Protein AF-A0A7K9XIJ8-F1 (afdb_monomer)

Sequence (97 aa):
LLFQHPGGEEVLLEQAGRDATESFEDVGHSTDAREMLKQYYIGEIHPVRTSWLARLRTGWEELERMRSFWSTWLIPIFGALVIGLMYRYYMLDGRAS

Structure (mmCIF, N/CA/C/O backbone):
data_AF-A0A7K9XIJ8-F1
#
_entry.id   AF-A0A7K9XIJ8-F1
#
loop_
_atom_site.group_PDB
_atom_site.id
_atom_site.type_symbol
_atom_site.label_atom_id
_atom_site.label_alt_id
_atom_site.label_comp_id
_atom_site.label_asym_id
_atom_site.label_entity_id
_atom_site.label_seq_id
_atom_site.pdbx_PDB_ins_code
_atom_site.Cartn_x
_atom_site.Cartn_y
_atom_site.Cartn_z
_atom_site.occupancy
_atom_site.B_iso_or_equiv
_atom_site.auth_seq_id
_atom_site.auth_comp_id
_atom_site.auth_asym_id
_atom_site.auth_atom_id
_atom_site.pdbx_PDB_model_num
ATOM 1 N N . LEU A 1 1 ? -20.538 7.229 13.916 1.00 64.81 1 LEU A N 1
ATOM 2 C CA . LEU A 1 1 ? -19.686 6.290 13.156 1.00 64.81 1 LEU A CA 1
ATOM 3 C C . LEU A 1 1 ? -18.433 6.992 12.672 1.00 64.81 1 LEU A C 1
ATOM 5 O O . LEU A 1 1 ? -17.387 6.695 13.214 1.00 64.81 1 LEU A O 1
ATOM 9 N N . LEU A 1 2 ? -18.540 7.996 11.800 1.00 70.56 2 LEU A N 1
ATOM 10 C CA . LEU A 1 2 ? -17.418 8.892 11.485 1.00 70.56 2 LEU A CA 1
ATOM 11 C C . LEU A 1 2 ? -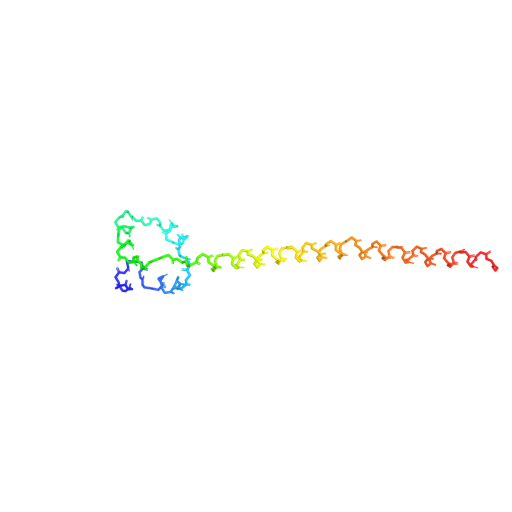17.128 9.872 12.640 1.00 70.56 2 LEU A C 1
ATOM 13 O O . LEU A 1 2 ? -16.059 9.836 13.233 1.00 70.56 2 LEU A O 1
ATOM 17 N N . PHE A 1 3 ? -18.149 10.604 13.094 1.00 80.00 3 PHE A N 1
ATOM 18 C CA . PHE A 1 3 ? -18.047 11.588 14.189 1.00 80.00 3 PHE A CA 1
ATOM 19 C C . PHE A 1 3 ? -17.719 11.031 15.588 1.00 80.00 3 PHE A C 1
ATOM 21 O O . PHE A 1 3 ? -17.596 11.797 16.536 1.00 80.00 3 PHE A O 1
ATOM 28 N N . GLN A 1 4 ? -17.669 9.704 15.755 1.00 84.50 4 GLN A N 1
ATOM 29 C CA . GLN A 1 4 ? -17.354 9.069 17.046 1.00 84.50 4 GLN A CA 1
ATOM 30 C C . GLN A 1 4 ? -15.914 8.553 17.104 1.00 84.50 4 GLN A C 1
ATOM 32 O O . GLN A 1 4 ? -15.484 8.074 18.151 1.00 84.50 4 GLN A O 1
ATOM 37 N N . HIS A 1 5 ? -15.175 8.630 15.995 1.00 91.25 5 HIS A N 1
ATOM 38 C CA . HIS A 1 5 ? -13.775 8.254 15.977 1.00 91.25 5 HIS A CA 1
ATOM 39 C C . HIS A 1 5 ? -12.950 9.302 16.747 1.00 91.25 5 HIS A C 1
ATOM 41 O O . HIS A 1 5 ? -12.993 10.479 16.383 1.00 91.25 5 HIS A O 1
ATOM 47 N N . PRO A 1 6 ? -12.188 8.918 17.792 1.00 91.56 6 PRO A N 1
ATOM 48 C CA . PRO A 1 6 ? -11.425 9.877 18.596 1.00 91.56 6 PRO A CA 1
ATOM 49 C C . PRO A 1 6 ? -10.387 10.678 17.798 1.00 91.56 6 PRO A C 1
ATOM 51 O O . PRO A 1 6 ? -10.045 11.788 18.193 1.00 91.56 6 PRO A O 1
ATOM 54 N N . GLY A 1 7 ? -9.899 10.130 16.679 1.00 90.25 7 GLY A N 1
ATOM 55 C CA . GLY A 1 7 ? -8.957 10.795 15.774 1.00 90.25 7 GLY A CA 1
ATOM 56 C C . GLY A 1 7 ? -9.598 11.724 14.736 1.00 90.25 7 GLY A C 1
ATOM 57 O O . GLY A 1 7 ? -8.895 12.168 13.835 1.00 90.25 7 GLY A O 1
ATOM 58 N N . GLY A 1 8 ? -10.906 11.988 14.826 1.00 92.88 8 GLY A N 1
ATOM 59 C CA . GLY A 1 8 ? -11.653 12.756 13.826 1.00 92.88 8 GLY A CA 1
ATOM 60 C C . GLY A 1 8 ? -12.179 11.893 12.678 1.00 92.88 8 GLY A C 1
ATOM 61 O O . GLY A 1 8 ? -11.803 10.726 12.530 1.00 92.88 8 GLY A O 1
ATOM 62 N N . GLU A 1 9 ? -13.087 12.450 11.878 1.00 91.88 9 GLU A N 1
ATOM 63 C CA . GLU A 1 9 ? -13.665 11.743 10.728 1.00 91.88 9 GLU A CA 1
ATOM 64 C C . GLU A 1 9 ? -12.815 11.859 9.465 1.00 91.88 9 GLU A C 1
ATOM 66 O O . GLU A 1 9 ? -12.848 10.979 8.606 1.00 91.88 9 GLU A O 1
ATOM 71 N N . GLU A 1 10 ? -12.028 12.924 9.374 1.00 91.81 10 GLU A N 1
ATOM 72 C CA . GLU A 1 10 ? -11.209 13.281 8.227 1.00 91.81 10 GLU A CA 1
ATOM 73 C C . GLU A 1 10 ? -10.224 12.157 7.904 1.00 91.81 10 GLU A C 1
ATOM 75 O O . GLU A 1 10 ? -10.130 11.722 6.759 1.00 91.81 10 GLU A O 1
ATOM 80 N N . VAL A 1 11 ? -9.591 11.585 8.932 1.00 92.50 11 VAL A N 1
ATOM 81 C CA . VAL A 1 11 ? -8.645 10.471 8.781 1.00 92.50 11 VAL A CA 1
ATOM 82 C C . VAL A 1 11 ? -9.306 9.194 8.254 1.00 92.50 11 VAL A C 1
ATOM 84 O O . VAL A 1 11 ? -8.672 8.419 7.544 1.00 92.50 11 VAL A O 1
ATOM 87 N N . LEU A 1 12 ? -10.589 8.968 8.552 1.00 92.75 12 LEU A N 1
ATOM 88 C CA . LEU A 1 12 ? -11.338 7.830 8.012 1.00 92.75 12 LEU A CA 1
ATOM 89 C C . LEU A 1 12 ? -11.772 8.092 6.566 1.00 92.75 12 LEU A C 1
ATOM 91 O O . LEU A 1 12 ? -11.737 7.180 5.739 1.00 92.75 12 LEU A O 1
ATOM 95 N N . LEU A 1 13 ? -12.156 9.332 6.250 1.00 93.75 13 LEU A N 1
ATOM 96 C CA . LEU A 1 13 ? -12.530 9.748 4.897 1.00 93.75 13 LEU A CA 1
ATOM 97 C C . LEU A 1 13 ? -11.338 9.707 3.938 1.00 93.75 13 LEU A C 1
ATOM 99 O O . LEU A 1 13 ? -11.483 9.235 2.812 1.00 93.75 13 LEU A O 1
ATOM 103 N N . GLU A 1 14 ? -10.155 10.126 4.385 1.00 93.12 14 GLU A N 1
ATOM 104 C CA . GLU A 1 14 ? -8.921 10.039 3.600 1.00 93.12 14 GLU A CA 1
ATOM 105 C C . GLU A 1 14 ? -8.578 8.595 3.219 1.00 93.12 14 GLU A C 1
ATOM 107 O O . GLU A 1 14 ? -8.059 8.352 2.129 1.00 93.12 14 GLU A O 1
ATOM 112 N N . GLN A 1 15 ? -8.887 7.636 4.095 1.00 93.94 15 GLN A N 1
ATOM 113 C CA . GLN A 1 15 ? -8.620 6.210 3.897 1.00 93.94 15 GLN A CA 1
ATOM 114 C C . GLN A 1 15 ? -9.795 5.440 3.268 1.00 93.94 15 GLN A C 1
ATOM 116 O O . GLN A 1 15 ? -9.696 4.233 3.033 1.00 93.94 15 GLN A O 1
ATOM 121 N N . ALA A 1 16 ? -10.910 6.106 2.962 1.00 93.19 16 ALA A N 1
ATOM 122 C CA . ALA A 1 16 ? -12.105 5.447 2.454 1.00 93.19 16 ALA A CA 1
ATOM 123 C C . ALA A 1 16 ? -11.860 4.768 1.091 1.00 93.19 16 ALA A C 1
ATOM 125 O O . ALA A 1 16 ? -11.299 5.347 0.160 1.00 93.19 16 ALA A O 1
ATOM 126 N N . GLY A 1 17 ? -12.327 3.523 0.952 1.00 91.00 17 GLY A N 1
ATOM 127 C CA . GLY A 1 17 ? -12.264 2.767 -0.307 1.00 91.00 17 GLY A CA 1
ATOM 128 C C . GLY A 1 17 ? -10.899 2.154 -0.643 1.00 91.00 17 GLY A C 1
ATOM 129 O O . GLY A 1 17 ? -10.752 1.566 -1.719 1.00 91.00 17 GLY A O 1
ATOM 130 N N . ARG A 1 18 ? -9.918 2.250 0.259 1.00 91.62 18 ARG A N 1
ATOM 131 C CA . ARG A 1 18 ? -8.608 1.597 0.144 1.00 91.62 18 ARG A CA 1
ATOM 132 C C . ARG A 1 18 ? -8.270 0.798 1.401 1.00 91.62 18 ARG A C 1
ATOM 134 O O . ARG A 1 18 ? -9.008 0.823 2.380 1.00 91.62 18 ARG A O 1
ATOM 141 N N . ASP A 1 19 ? -7.177 0.047 1.330 1.00 93.00 19 ASP A N 1
ATOM 142 C CA . ASP A 1 19 ? -6.621 -0.631 2.496 1.00 93.00 19 ASP A CA 1
ATOM 143 C C . ASP A 1 19 ? -5.965 0.400 3.426 1.00 93.00 19 ASP A C 1
ATOM 145 O O . ASP A 1 19 ? -5.131 1.189 2.983 1.00 93.00 19 ASP A O 1
ATOM 149 N N . ALA A 1 20 ? -6.378 0.400 4.692 1.00 95.12 20 ALA A N 1
ATOM 150 C CA .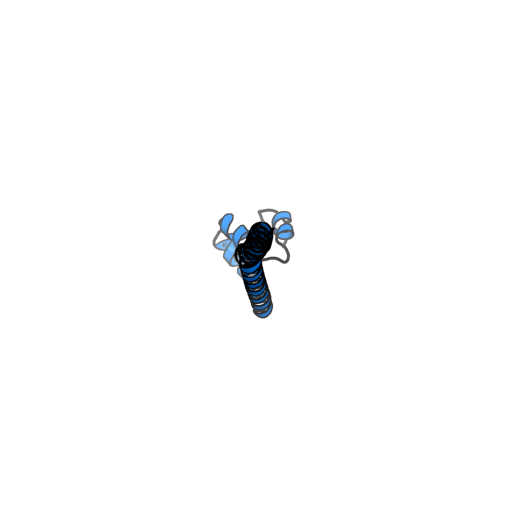 ALA A 1 20 ? -5.927 1.328 5.728 1.00 95.12 20 ALA A CA 1
ATOM 151 C C . ALA A 1 20 ? -5.108 0.626 6.827 1.00 95.12 20 ALA A C 1
ATOM 153 O O . ALA A 1 20 ? -4.884 1.209 7.887 1.00 95.12 20 ALA A O 1
ATOM 154 N N . THR A 1 21 ? -4.691 -0.628 6.598 1.00 95.00 21 THR A N 1
ATOM 155 C CA . THR A 1 21 ? -4.000 -1.459 7.598 1.00 95.00 21 THR A CA 1
ATOM 156 C C . THR A 1 21 ? -2.736 -0.785 8.132 1.00 95.00 21 THR A C 1
ATOM 158 O O . THR A 1 21 ? -2.566 -0.696 9.342 1.00 95.00 21 THR A O 1
ATOM 161 N N . GLU A 1 22 ? -1.884 -0.244 7.258 1.00 95.38 22 GLU A N 1
ATOM 162 C CA . GLU A 1 22 ? -0.651 0.453 7.658 1.00 95.38 22 GLU A CA 1
ATOM 163 C C . GLU A 1 22 ? -0.949 1.662 8.556 1.00 95.38 22 GLU A C 1
ATOM 165 O O . GLU A 1 22 ? -0.481 1.720 9.688 1.00 95.38 22 GLU A O 1
ATOM 170 N N . SER A 1 23 ? -1.829 2.569 8.115 1.00 94.50 23 SER A N 1
ATOM 171 C CA . SER A 1 23 ? -2.209 3.747 8.906 1.00 94.50 23 SER A CA 1
ATOM 172 C C . SER A 1 23 ? -2.848 3.385 10.252 1.00 94.50 23 SER A C 1
ATOM 174 O O . SER A 1 23 ? -2.693 4.121 11.224 1.00 94.50 23 SER A O 1
ATOM 176 N N . PHE A 1 24 ? -3.573 2.265 10.333 1.00 95.12 24 PHE A N 1
ATOM 177 C CA . PHE A 1 24 ? -4.151 1.783 11.587 1.00 95.12 24 PHE A CA 1
ATOM 178 C C . PHE A 1 24 ? -3.085 1.239 12.552 1.00 95.12 24 PHE A C 1
ATOM 180 O O . PHE A 1 24 ? -3.155 1.510 13.756 1.00 95.12 24 PHE A O 1
ATOM 187 N N . GLU A 1 25 ? -2.114 0.480 12.040 1.00 95.81 25 GLU A N 1
ATOM 188 C CA . GLU A 1 25 ? -1.032 -0.123 12.825 1.00 95.81 25 GLU A CA 1
ATOM 189 C C . GLU A 1 25 ? 0.003 0.915 13.283 1.00 95.81 25 GLU A C 1
ATOM 191 O O . GLU A 1 25 ? 0.405 0.887 14.446 1.00 95.81 25 GLU A O 1
ATOM 196 N N . ASP A 1 26 ? 0.353 1.883 12.431 1.00 95.94 26 ASP A N 1
ATOM 197 C CA . ASP A 1 26 ? 1.327 2.945 12.731 1.00 95.94 26 ASP A CA 1
ATOM 198 C C . ASP A 1 26 ? 0.908 3.830 13.911 1.00 95.94 26 ASP A C 1
ATOM 200 O O . ASP A 1 26 ? 1.744 4.304 14.682 1.00 95.94 26 ASP A O 1
ATOM 204 N N . VAL A 1 27 ? -0.399 4.037 14.085 1.00 94.19 27 VAL A N 1
ATOM 205 C CA . VAL A 1 27 ? -0.954 4.783 15.226 1.00 94.19 27 VAL A CA 1
ATOM 206 C C . VAL A 1 27 ? -0.868 3.971 16.524 1.00 94.19 27 VAL A C 1
ATOM 208 O O . VAL A 1 27 ? -0.830 4.548 17.610 1.00 94.19 27 VAL A O 1
ATOM 211 N N . GLY A 1 28 ? -0.835 2.637 16.441 1.00 94.50 28 GLY A N 1
ATOM 212 C CA . GLY A 1 28 ? -0.783 1.767 17.614 1.00 94.50 28 GLY A CA 1
ATOM 213 C C . GLY A 1 28 ? -2.095 1.736 18.403 1.00 94.50 28 GLY A C 1
ATOM 214 O O . GLY A 1 28 ? -2.098 1.908 19.622 1.00 94.50 28 GLY A O 1
ATOM 215 N N . HIS A 1 29 ? -3.225 1.519 17.722 1.00 95.12 29 HIS A N 1
ATOM 216 C CA . HIS A 1 29 ? -4.544 1.444 18.358 1.00 95.12 29 HIS A CA 1
ATOM 217 C C . HIS A 1 29 ? -4.618 0.378 19.469 1.00 95.12 29 HIS A C 1
ATOM 219 O O . HIS A 1 29 ? -4.088 -0.732 19.340 1.00 95.12 29 HIS A O 1
ATOM 225 N N . SER A 1 30 ? -5.335 0.709 20.550 1.00 96.00 30 SER A N 1
ATOM 226 C CA . SER A 1 30 ? -5.515 -0.156 21.721 1.00 96.00 30 SER A CA 1
ATOM 227 C C . SER A 1 30 ? -6.276 -1.451 21.407 1.00 96.00 30 SER A C 1
ATOM 229 O O . SER A 1 30 ? -6.935 -1.592 20.373 1.00 96.00 30 SER A O 1
ATOM 231 N N . THR A 1 31 ? -6.228 -2.407 22.336 1.00 95.69 31 THR A N 1
ATOM 232 C CA . THR A 1 31 ? -7.003 -3.656 22.253 1.00 95.69 31 THR A CA 1
ATOM 233 C C . THR A 1 31 ? -8.499 -3.397 22.115 1.00 95.69 31 THR A C 1
ATOM 235 O O . THR A 1 31 ? -9.149 -4.033 21.290 1.00 95.69 31 THR A O 1
ATOM 238 N N . ASP A 1 32 ? -9.019 -2.411 22.843 1.00 94.81 32 ASP A N 1
ATOM 239 C CA . ASP A 1 32 ? -10.437 -2.051 22.821 1.00 94.81 32 ASP A CA 1
ATOM 240 C C . ASP A 1 32 ? -10.835 -1.482 21.454 1.00 94.81 32 ASP A C 1
ATOM 242 O O . ASP A 1 32 ? -11.878 -1.833 20.903 1.00 94.81 32 ASP A O 1
ATOM 246 N N . ALA A 1 33 ? -9.973 -0.661 20.844 1.00 94.31 33 ALA A N 1
ATOM 247 C CA . ALA A 1 33 ? -10.191 -0.152 19.491 1.00 94.31 33 ALA A CA 1
ATOM 248 C C . ALA A 1 33 ? -10.209 -1.285 18.451 1.00 94.31 33 ALA A C 1
ATOM 250 O O . ALA A 1 33 ? -11.056 -1.295 17.556 1.00 94.31 33 ALA A O 1
ATOM 251 N N . ARG A 1 34 ? -9.333 -2.286 18.600 1.00 94.50 34 ARG A N 1
ATOM 252 C CA . ARG A 1 34 ? -9.342 -3.494 17.758 1.00 94.50 34 ARG A CA 1
ATOM 253 C C . ARG A 1 34 ? -10.579 -4.358 17.986 1.00 94.50 34 ARG A C 1
ATOM 255 O O . ARG A 1 34 ? -11.037 -5.019 17.057 1.00 94.50 34 ARG A O 1
ATOM 262 N N . GLU A 1 35 ? -11.124 -4.380 19.196 1.00 95.19 35 GLU A N 1
ATOM 263 C CA . GLU A 1 35 ? -12.368 -5.091 19.486 1.00 95.19 35 GLU A CA 1
ATOM 264 C C . GLU A 1 35 ? -13.581 -4.380 18.877 1.00 95.19 35 GLU A C 1
ATOM 266 O O . GLU A 1 35 ? -14.409 -5.033 18.240 1.00 95.19 35 GLU A O 1
ATOM 271 N N . MET A 1 36 ? -13.633 -3.046 18.948 1.00 93.25 36 MET A N 1
ATOM 272 C CA . MET A 1 36 ? -14.640 -2.253 18.237 1.00 93.25 36 MET A CA 1
ATOM 273 C C . MET A 1 36 ? -14.562 -2.446 16.718 1.00 93.25 36 MET A C 1
ATOM 275 O O . MET A 1 36 ? -15.601 -2.570 16.075 1.00 93.25 36 MET A O 1
ATOM 279 N N . LEU A 1 37 ? -13.360 -2.534 16.133 1.00 93.25 37 LEU A N 1
ATOM 280 C CA . LEU A 1 37 ? -13.180 -2.763 14.692 1.00 93.25 37 LEU A CA 1
ATOM 281 C C . LEU A 1 37 ? -13.926 -4.019 14.206 1.00 93.25 37 LEU A C 1
ATOM 283 O O . LEU A 1 37 ? -14.554 -3.993 13.149 1.00 93.25 37 LEU A O 1
ATOM 287 N N . LYS A 1 38 ? -13.926 -5.097 15.003 1.00 94.19 38 LYS A N 1
ATOM 288 C CA . LYS A 1 38 ? -14.618 -6.356 14.670 1.00 94.19 38 LYS A CA 1
ATOM 289 C C . LYS A 1 38 ? -16.131 -6.183 14.535 1.00 94.19 38 LYS A C 1
ATOM 291 O O . LYS A 1 38 ? -16.752 -6.913 13.771 1.00 94.19 38 LYS A O 1
ATOM 296 N N . GLN A 1 39 ? -16.726 -5.223 15.244 1.00 93.44 39 GLN A N 1
ATOM 297 C CA . GLN A 1 39 ? -18.166 -4.947 15.174 1.00 93.44 39 GLN A CA 1
ATOM 298 C C . GLN A 1 39 ? -18.577 -4.342 13.823 1.00 93.44 39 GLN A C 1
ATOM 300 O O . GLN A 1 39 ? -19.733 -4.459 13.425 1.00 93.44 39 GLN A O 1
ATOM 305 N N . TYR A 1 40 ? -17.632 -3.722 13.111 1.00 91.69 40 TYR A N 1
ATOM 306 C CA . TYR A 1 40 ? -17.838 -3.103 11.799 1.00 91.69 40 TYR A CA 1
ATOM 307 C C . TYR A 1 40 ? -17.392 -3.986 10.632 1.00 91.69 40 TYR A C 1
ATOM 309 O O . TYR A 1 40 ? -17.402 -3.550 9.481 1.00 91.69 40 TYR A O 1
ATOM 317 N N . TYR A 1 41 ? -16.998 -5.226 10.912 1.00 93.31 41 TYR A N 1
ATOM 318 C CA . TYR A 1 41 ? -16.589 -6.170 9.888 1.00 93.31 41 TYR A CA 1
ATOM 319 C C . TYR A 1 41 ? -17.790 -6.609 9.038 1.00 93.31 41 TYR A C 1
ATOM 321 O O . TYR A 1 41 ? -18.739 -7.206 9.544 1.00 93.31 41 TYR A O 1
ATOM 329 N N . ILE A 1 42 ? -17.732 -6.331 7.733 1.00 95.12 42 ILE A N 1
ATOM 330 C CA . ILE A 1 42 ? -18.798 -6.671 6.773 1.00 95.12 42 ILE A CA 1
ATOM 331 C C . ILE A 1 42 ? -18.410 -7.783 5.783 1.00 95.12 42 ILE A C 1
ATOM 333 O O . ILE A 1 42 ? -19.272 -8.262 5.048 1.00 95.12 42 ILE A O 1
ATOM 337 N N . GLY A 1 43 ? -17.141 -8.203 5.752 1.00 94.00 43 GLY A N 1
ATOM 338 C CA . GLY A 1 43 ? -16.636 -9.261 4.871 1.00 94.00 43 GLY A CA 1
ATOM 339 C C . GLY A 1 43 ? -15.205 -9.025 4.377 1.00 94.00 43 GLY A C 1
ATOM 340 O O . GLY A 1 43 ? -14.578 -8.024 4.715 1.00 94.00 43 GLY A O 1
ATOM 341 N N . GLU A 1 44 ? -14.712 -9.948 3.546 1.00 91.38 44 GLU A N 1
ATOM 342 C CA . GLU A 1 44 ? -13.377 -9.900 2.928 1.00 91.38 44 GLU A CA 1
ATOM 343 C C . GLU A 1 44 ? -13.397 -9.354 1.495 1.00 91.38 44 GLU A C 1
ATOM 345 O O . GLU A 1 44 ? -14.357 -9.535 0.738 1.00 91.38 44 GLU A O 1
ATOM 350 N N . ILE A 1 45 ? -12.281 -8.752 1.077 1.00 88.25 45 ILE A N 1
ATOM 351 C CA . ILE A 1 45 ? -12.078 -8.337 -0.315 1.00 88.25 45 ILE A CA 1
ATOM 352 C C . ILE A 1 45 ? -11.927 -9.576 -1.207 1.00 88.25 45 ILE A C 1
ATOM 354 O O . ILE A 1 45 ? -11.169 -10.500 -0.919 1.00 88.25 45 ILE A O 1
ATOM 358 N N . HIS A 1 46 ? -12.614 -9.571 -2.352 1.00 85.44 46 HIS A N 1
ATOM 359 C CA . HIS A 1 46 ? -12.583 -10.689 -3.288 1.00 85.44 46 HIS A CA 1
ATOM 360 C C . HIS A 1 46 ? -11.163 -10.936 -3.858 1.00 85.44 46 HIS A C 1
ATOM 362 O O . HIS A 1 46 ? -10.569 -10.018 -4.439 1.00 85.44 46 HIS A O 1
ATOM 368 N N . PRO A 1 47 ? -10.644 -12.182 -3.823 1.00 77.19 47 PRO A N 1
ATOM 369 C CA . PRO A 1 47 ? -9.254 -12.507 -4.183 1.00 77.19 47 PRO A CA 1
ATOM 370 C C . PRO A 1 47 ? -8.911 -12.226 -5.653 1.00 77.19 47 PRO A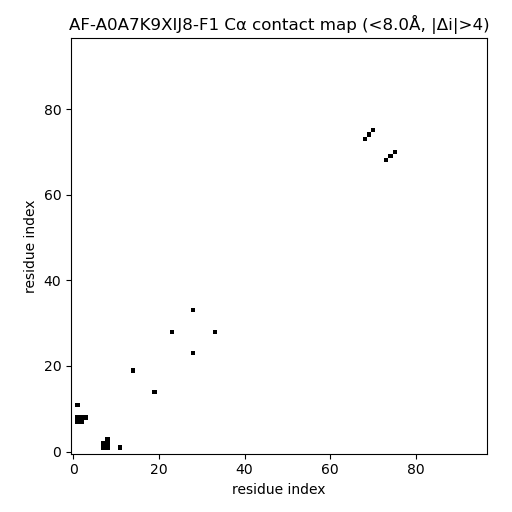 C 1
ATOM 372 O O . PRO A 1 47 ? -7.756 -12.005 -6.017 1.00 77.19 47 PRO A O 1
ATOM 375 N N . VAL A 1 48 ? -9.920 -12.197 -6.529 1.00 69.75 48 VAL A N 1
ATOM 376 C CA . VAL A 1 48 ? -9.721 -11.881 -7.952 1.00 69.75 48 VAL A CA 1
ATOM 377 C C . VAL A 1 48 ? -9.139 -10.477 -8.142 1.00 69.75 48 VAL A C 1
ATOM 379 O O . VAL A 1 48 ? -8.290 -10.306 -9.015 1.00 69.75 48 VAL A O 1
ATOM 382 N N . ARG A 1 49 ? -9.495 -9.496 -7.297 1.00 62.12 49 ARG A N 1
ATOM 383 C CA . ARG A 1 49 ? -8.942 -8.133 -7.389 1.00 62.12 49 ARG A CA 1
ATOM 384 C C . ARG A 1 49 ? -7.434 -8.119 -7.124 1.00 62.12 49 ARG A C 1
ATOM 386 O O . ARG A 1 49 ? -6.687 -7.486 -7.865 1.00 62.12 49 ARG A O 1
ATOM 393 N N . THR A 1 50 ? -6.986 -8.876 -6.129 1.00 66.25 50 THR A N 1
ATOM 394 C CA . THR A 1 50 ? -5.571 -9.051 -5.780 1.00 66.25 50 THR A CA 1
ATOM 395 C C . THR A 1 50 ? -4.818 -9.818 -6.866 1.00 66.25 50 THR A C 1
ATOM 397 O O . THR A 1 50 ? -3.721 -9.420 -7.255 1.00 66.25 50 THR A O 1
ATOM 400 N N . SER A 1 51 ? -5.427 -10.866 -7.431 1.00 69.19 51 SER A N 1
ATOM 401 C CA . SER A 1 51 ? -4.802 -11.672 -8.488 1.00 69.19 51 SER A CA 1
ATOM 402 C C . SER A 1 51 ? -4.601 -10.907 -9.803 1.00 69.19 51 SER A C 1
ATOM 404 O O . SER A 1 51 ? -3.550 -11.042 -10.430 1.00 69.19 51 SER A O 1
ATOM 406 N N . TRP A 1 52 ? -5.560 -10.063 -10.209 1.00 73.44 52 TRP A N 1
ATOM 407 C CA . TRP A 1 52 ? -5.431 -9.248 -11.420 1.00 73.44 52 TRP A CA 1
ATOM 408 C C . TRP A 1 52 ? -4.330 -8.207 -11.279 1.00 73.44 52 TRP A C 1
ATOM 410 O O . TRP A 1 52 ? -3.526 -8.063 -12.193 1.00 73.44 52 TRP A O 1
ATOM 420 N N . LEU A 1 53 ? -4.248 -7.517 -10.139 1.00 75.56 53 LEU A N 1
ATOM 421 C CA . LEU A 1 53 ? -3.184 -6.541 -9.895 1.00 75.56 53 LEU A CA 1
ATOM 422 C C . LEU A 1 53 ? -1.804 -7.209 -9.853 1.00 75.56 53 LEU A C 1
ATOM 424 O O . LEU A 1 53 ? -0.869 -6.714 -10.479 1.00 75.56 53 LEU A O 1
ATOM 428 N N . ALA A 1 54 ? -1.688 -8.371 -9.206 1.00 77.81 54 ALA A N 1
ATOM 429 C CA . ALA A 1 54 ? -0.452 -9.151 -9.202 1.00 77.81 54 ALA A CA 1
ATOM 430 C C . ALA A 1 54 ? -0.044 -9.600 -10.619 1.00 77.81 54 ALA A C 1
ATOM 432 O O . ALA A 1 54 ? 1.123 -9.500 -11.004 1.00 77.81 54 ALA A O 1
ATOM 433 N N . ARG A 1 55 ? -1.012 -10.046 -11.427 1.00 78.19 55 ARG A N 1
ATOM 434 C CA . ARG A 1 55 ? -0.790 -10.475 -12.815 1.00 78.19 55 ARG A CA 1
ATOM 435 C C . ARG A 1 55 ? -0.448 -9.316 -13.751 1.00 78.19 55 ARG A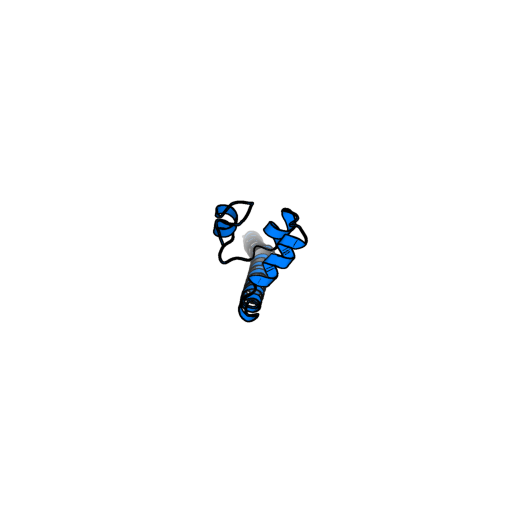 C 1
ATOM 437 O O . ARG A 1 55 ? 0.381 -9.476 -14.638 1.00 78.19 55 ARG A O 1
ATOM 444 N N . LEU A 1 56 ? -1.047 -8.146 -13.547 1.00 81.69 56 LEU A N 1
ATOM 445 C CA . LEU A 1 56 ? -0.685 -6.939 -14.286 1.00 81.69 56 LEU A CA 1
ATOM 446 C C . LEU A 1 56 ? 0.736 -6.503 -13.928 1.00 81.69 56 LEU A C 1
ATOM 448 O O . LEU A 1 56 ? 1.538 -6.301 -14.831 1.00 81.69 56 LEU A O 1
ATOM 452 N N . ARG A 1 57 ? 1.077 -6.421 -12.634 1.00 82.50 57 ARG A N 1
ATOM 453 C CA . ARG A 1 57 ? 2.414 -6.011 -12.174 1.00 82.50 57 ARG A CA 1
ATOM 454 C C . ARG A 1 57 ? 3.521 -6.896 -12.744 1.00 82.50 57 ARG A C 1
ATOM 456 O O . ARG A 1 57 ? 4.478 -6.381 -13.306 1.00 82.50 57 ARG A O 1
ATOM 463 N N . THR A 1 58 ? 3.351 -8.213 -12.655 1.00 85.06 58 THR A N 1
ATOM 464 C CA . THR A 1 58 ? 4.301 -9.181 -13.232 1.00 85.06 58 THR A CA 1
ATOM 465 C C . THR A 1 58 ? 4.419 -9.033 -14.750 1.00 85.06 58 THR A C 1
ATOM 467 O O . THR A 1 58 ? 5.527 -9.056 -15.278 1.00 85.06 58 THR A O 1
ATOM 470 N N . GLY A 1 59 ? 3.306 -8.783 -15.450 1.00 86.75 59 GLY A N 1
ATOM 471 C CA . GLY A 1 59 ? 3.320 -8.485 -16.884 1.00 86.75 59 GLY A CA 1
ATOM 472 C C . GLY A 1 59 ? 4.091 -7.208 -17.242 1.00 86.75 59 GLY A C 1
ATOM 473 O O . GLY A 1 59 ? 4.847 -7.203 -18.211 1.00 86.75 59 GLY A O 1
ATOM 474 N N . TRP A 1 60 ? 3.948 -6.134 -16.459 1.00 83.69 60 TRP A N 1
ATOM 475 C CA . TRP A 1 60 ? 4.689 -4.883 -16.675 1.00 83.69 60 TRP A CA 1
ATOM 476 C C . TRP A 1 60 ? 6.189 -5.039 -16.399 1.00 83.69 60 TRP A C 1
ATOM 478 O O . TRP A 1 60 ? 6.997 -4.598 -17.215 1.00 83.69 60 TRP A O 1
ATOM 488 N N . GLU A 1 61 ? 6.568 -5.717 -15.312 1.00 88.44 61 GLU A N 1
ATOM 489 C CA . GLU A 1 61 ? 7.972 -6.022 -14.991 1.00 88.44 61 GLU A CA 1
ATOM 490 C C . GLU A 1 61 ? 8.638 -6.853 -16.103 1.00 88.44 61 GLU A C 1
ATOM 492 O O . GLU A 1 61 ? 9.790 -6.617 -16.474 1.00 88.44 61 GLU A O 1
ATOM 497 N N . GLU A 1 62 ? 7.908 -7.804 -16.690 1.00 85.81 62 GLU A N 1
ATOM 498 C CA . GLU A 1 62 ? 8.405 -8.623 -17.796 1.00 85.81 62 GLU A CA 1
ATOM 499 C C . GLU A 1 62 ? 8.599 -7.810 -19.086 1.00 85.81 62 GLU A C 1
ATOM 501 O O . GLU A 1 62 ? 9.642 -7.930 -19.739 1.00 85.81 62 GLU A O 1
ATOM 506 N N . LEU A 1 63 ? 7.665 -6.907 -19.410 1.00 83.50 63 LEU A N 1
ATOM 507 C CA . LEU A 1 63 ? 7.800 -5.974 -20.534 1.00 83.50 63 LEU A CA 1
ATOM 508 C C . LEU A 1 63 ? 8.974 -5.004 -20.349 1.00 83.50 63 LEU A C 1
ATOM 510 O O . LEU A 1 63 ? 9.718 -4.755 -21.302 1.00 83.50 63 LEU A O 1
ATOM 514 N N . GLU A 1 64 ? 9.180 -4.470 -19.144 1.00 86.88 64 GLU A N 1
ATOM 515 C CA . GLU A 1 64 ? 10.330 -3.611 -18.844 1.00 86.88 64 GLU A CA 1
ATOM 516 C C . GLU A 1 64 ? 11.651 -4.371 -18.968 1.00 86.88 64 GLU A C 1
ATOM 518 O O . GLU A 1 64 ? 12.605 -3.853 -19.560 1.00 86.88 64 GLU A O 1
ATOM 523 N N . ARG A 1 65 ? 11.700 -5.625 -18.503 1.00 85.56 65 ARG A N 1
ATOM 524 C CA . ARG A 1 65 ? 12.875 -6.492 -18.658 1.00 85.56 65 ARG A CA 1
ATOM 525 C C . ARG A 1 65 ? 13.180 -6.767 -20.131 1.00 85.56 65 ARG A C 1
ATOM 527 O O . ARG A 1 65 ? 14.338 -6.670 -20.542 1.00 85.56 65 ARG A O 1
ATOM 534 N N . MET A 1 66 ? 12.156 -7.057 -20.938 1.00 82.12 66 MET A N 1
ATOM 535 C CA . MET A 1 66 ? 12.287 -7.259 -22.387 1.00 82.12 66 MET A CA 1
ATOM 536 C C . MET A 1 66 ? 12.763 -5.988 -23.103 1.00 82.12 66 MET A C 1
ATOM 538 O O . MET A 1 66 ? 13.686 -6.058 -23.918 1.00 82.12 66 MET A O 1
ATOM 542 N N . ARG A 1 67 ? 12.184 -4.824 -22.771 1.00 85.19 67 ARG A N 1
ATOM 543 C CA . ARG A 1 67 ? 12.581 -3.520 -23.326 1.00 85.19 67 ARG A CA 1
ATOM 544 C C . ARG A 1 67 ? 14.032 -3.194 -22.986 1.00 85.19 67 ARG A C 1
ATOM 546 O O . ARG A 1 67 ? 14.793 -2.848 -23.885 1.00 85.19 67 ARG A O 1
ATOM 553 N N . SER A 1 68 ? 14.414 -3.353 -21.719 1.00 83.88 68 SER A N 1
ATOM 554 C CA . S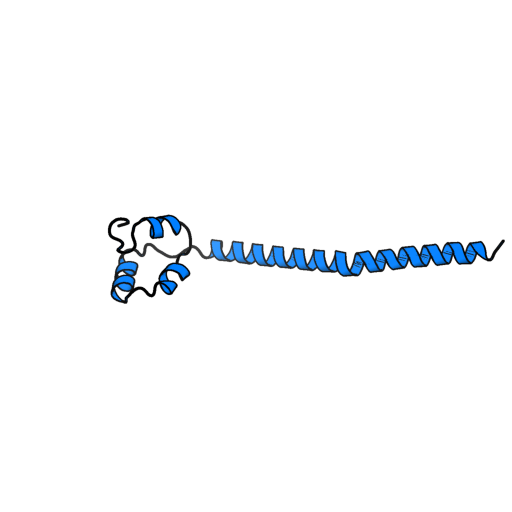ER A 1 68 ? 15.770 -3.095 -21.228 1.00 83.88 68 SER A CA 1
ATOM 555 C C . SER A 1 68 ? 16.809 -3.981 -21.917 1.00 83.88 68 SER A C 1
ATOM 557 O O . SER A 1 68 ? 17.844 -3.487 -22.361 1.00 83.88 68 SER A O 1
ATOM 559 N N . PHE A 1 69 ? 16.524 -5.274 -22.092 1.00 85.31 69 PHE A N 1
ATOM 560 C CA . PHE A 1 69 ? 17.425 -6.186 -22.797 1.00 85.31 69 PHE A CA 1
ATOM 561 C C . PHE A 1 69 ? 17.650 -5.774 -24.262 1.00 85.31 69 PHE A C 1
ATOM 563 O O . PHE A 1 69 ? 18.795 -5.656 -24.704 1.00 85.31 69 PHE A O 1
ATOM 570 N N . TRP A 1 70 ? 16.573 -5.504 -25.007 1.00 84.88 70 TRP A N 1
ATOM 571 C CA . TRP A 1 70 ? 16.664 -5.135 -26.422 1.00 84.88 70 TRP A CA 1
ATOM 572 C C . TRP A 1 70 ? 17.361 -3.786 -26.633 1.00 84.88 70 TRP A C 1
ATOM 574 O O . TRP A 1 70 ? 18.220 -3.675 -27.510 1.00 84.88 70 TRP A O 1
ATOM 584 N N . SER A 1 71 ? 17.046 -2.775 -25.817 1.00 87.19 71 SER A N 1
ATOM 585 C CA . SER A 1 71 ? 17.655 -1.449 -25.958 1.00 87.19 71 SER A CA 1
ATOM 586 C C . SER A 1 71 ? 19.112 -1.406 -25.509 1.00 87.19 71 SER A C 1
ATOM 588 O O . SER A 1 71 ? 19.909 -0.689 -26.105 1.00 87.19 71 SER A O 1
ATOM 590 N N . THR A 1 72 ? 19.464 -2.165 -24.470 1.00 90.56 72 THR A N 1
ATOM 591 C CA . THR A 1 72 ? 20.799 -2.102 -23.857 1.00 90.56 72 THR A CA 1
ATOM 592 C C . THR A 1 72 ? 21.805 -2.996 -24.569 1.00 90.56 72 THR A C 1
ATOM 594 O O . THR A 1 72 ? 22.969 -2.628 -24.682 1.00 90.56 72 THR A O 1
ATOM 597 N N . TRP A 1 73 ? 21.380 -4.159 -25.068 1.00 90.81 73 TRP A N 1
ATOM 598 C CA . TRP A 1 73 ? 22.300 -5.130 -25.663 1.00 90.81 73 TRP A CA 1
ATOM 599 C C . TRP A 1 73 ? 22.159 -5.208 -27.177 1.00 90.81 73 TRP A C 1
ATOM 601 O O . TRP A 1 73 ? 23.148 -5.083 -27.893 1.00 90.81 73 TRP A O 1
ATOM 611 N N . LEU A 1 74 ? 20.941 -5.376 -27.693 1.00 92.00 74 LEU A N 1
ATOM 612 C CA . LEU A 1 74 ? 20.763 -5.674 -29.115 1.00 92.00 74 LEU A CA 1
ATOM 613 C C . LEU A 1 74 ? 20.988 -4.455 -30.012 1.00 92.00 74 LEU A C 1
ATOM 615 O O . LEU A 1 74 ? 21.678 -4.581 -31.023 1.00 92.00 74 LEU A O 1
ATOM 619 N N . ILE A 1 75 ? 20.482 -3.275 -29.634 1.00 93.06 75 ILE A N 1
ATOM 620 C CA . ILE A 1 75 ? 20.681 -2.048 -30.425 1.00 93.06 75 ILE A CA 1
ATOM 621 C C . ILE A 1 75 ? 22.175 -1.684 -30.551 1.00 93.06 75 ILE A C 1
ATOM 623 O O . ILE A 1 75 ? 22.630 -1.491 -31.682 1.00 93.06 75 ILE A O 1
ATOM 627 N N . PRO A 1 76 ? 22.980 -1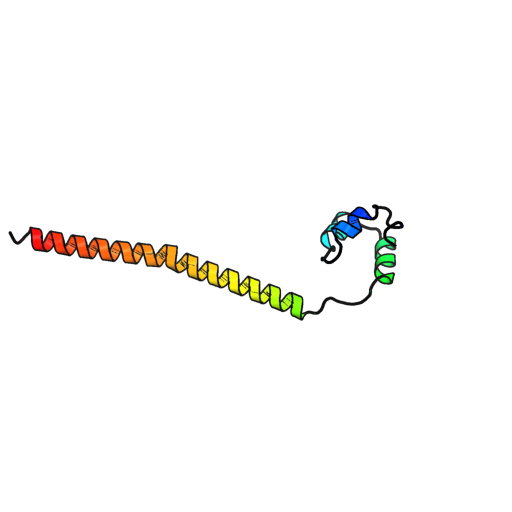.632 -29.467 1.00 93.56 76 PRO A N 1
ATOM 628 C CA . PRO A 1 76 ? 24.396 -1.284 -29.586 1.00 93.56 76 PRO A CA 1
ATOM 629 C C . PRO A 1 76 ? 25.214 -2.322 -30.358 1.00 93.56 76 PRO A C 1
ATOM 631 O O . PRO A 1 76 ? 26.057 -1.944 -31.170 1.00 93.56 76 PRO A O 1
ATOM 634 N N . ILE A 1 77 ? 24.943 -3.620 -30.162 1.00 94.88 77 ILE A N 1
ATOM 635 C CA . ILE A 1 77 ? 25.620 -4.697 -30.903 1.00 94.88 77 ILE A CA 1
ATOM 636 C C . ILE A 1 77 ? 25.324 -4.577 -32.398 1.00 94.88 77 ILE A C 1
ATOM 638 O O . ILE A 1 77 ? 26.238 -4.641 -33.221 1.00 94.88 77 ILE A O 1
ATOM 642 N N . PHE A 1 78 ? 24.058 -4.359 -32.756 1.00 95.12 78 PHE A N 1
ATOM 643 C CA . PHE A 1 78 ? 23.665 -4.171 -34.146 1.00 95.12 78 PHE A CA 1
ATOM 644 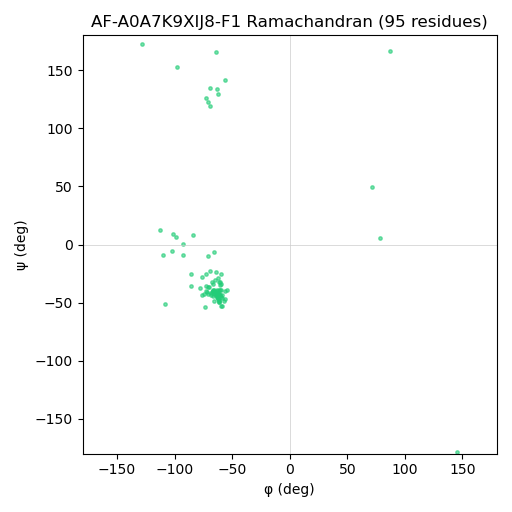C C . PHE A 1 78 ? 24.330 -2.931 -34.759 1.00 95.12 78 PHE A C 1
ATOM 646 O O . PHE A 1 78 ? 24.890 -3.011 -35.852 1.00 95.12 78 PHE A O 1
ATOM 653 N N . GLY A 1 79 ? 24.360 -1.811 -34.030 1.00 95.00 79 GLY A N 1
ATOM 654 C CA . GLY A 1 79 ? 25.056 -0.597 -34.460 1.00 95.00 79 GLY A CA 1
ATOM 655 C C . GLY A 1 79 ? 26.550 -0.823 -34.710 1.00 95.00 79 GLY A C 1
ATOM 656 O O . GLY A 1 79 ? 27.067 -0.435 -35.757 1.00 95.00 79 GLY A O 1
ATOM 657 N N . ALA A 1 80 ? 27.239 -1.513 -33.797 1.00 95.75 80 ALA A N 1
ATOM 658 C CA . ALA A 1 80 ? 28.658 -1.832 -33.943 1.00 95.75 80 ALA A CA 1
ATOM 659 C C . ALA A 1 80 ? 28.938 -2.735 -35.157 1.00 95.75 80 ALA A C 1
ATOM 661 O O . ALA A 1 80 ? 29.907 -2.505 -35.882 1.00 95.75 80 ALA A O 1
ATOM 662 N N . LEU A 1 81 ? 28.075 -3.725 -35.420 1.00 96.38 81 LEU A N 1
ATOM 663 C CA . LEU A 1 81 ? 28.188 -4.594 -36.595 1.00 96.38 81 LEU A CA 1
ATOM 664 C C . LEU A 1 81 ? 28.036 -3.814 -37.904 1.00 96.38 81 LEU A C 1
ATOM 666 O O . LEU A 1 81 ? 28.840 -3.998 -38.816 1.00 96.38 81 LEU A O 1
ATOM 670 N N . VAL A 1 82 ? 27.047 -2.919 -37.989 1.00 96.06 82 VAL A N 1
ATOM 671 C CA . VAL A 1 82 ? 26.827 -2.081 -39.179 1.00 96.06 82 VAL A CA 1
ATOM 672 C C . VAL A 1 82 ? 28.026 -1.165 -39.424 1.00 96.06 82 VAL A C 1
ATOM 674 O O . VAL A 1 82 ? 28.539 -1.120 -40.542 1.00 96.06 82 VAL A O 1
ATOM 677 N N . ILE A 1 83 ? 28.526 -0.492 -38.382 1.00 95.56 83 ILE A N 1
ATOM 678 C CA . ILE A 1 83 ? 29.702 0.387 -38.484 1.00 95.56 83 ILE A CA 1
ATOM 679 C C . ILE A 1 83 ? 30.942 -0.411 -38.910 1.00 95.56 83 ILE A C 1
ATOM 681 O O . ILE A 1 83 ? 31.682 0.029 -39.789 1.00 95.56 83 ILE A O 1
ATOM 685 N N . GLY A 1 84 ? 31.160 -1.597 -38.335 1.00 95.31 84 GLY A N 1
ATOM 686 C CA . GLY A 1 84 ? 32.287 -2.462 -38.684 1.00 95.31 84 GLY A CA 1
ATOM 687 C C . GLY A 1 84 ? 32.235 -2.965 -40.129 1.00 95.31 84 GLY A C 1
ATOM 688 O O . GLY A 1 84 ? 33.250 -2.941 -40.826 1.00 95.31 84 GLY A O 1
A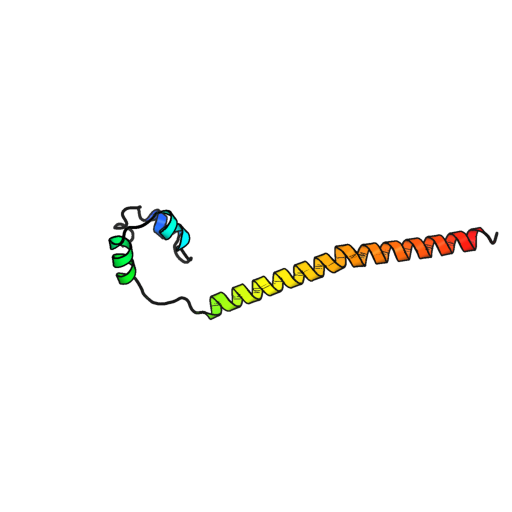TOM 689 N N . LEU A 1 85 ? 31.055 -3.376 -40.608 1.00 94.62 85 LEU A N 1
ATOM 690 C CA . LEU A 1 85 ? 30.846 -3.777 -42.003 1.00 94.62 85 LEU A CA 1
ATOM 691 C C . LEU A 1 85 ? 31.066 -2.610 -42.968 1.00 94.62 85 LEU A C 1
ATOM 693 O O . LEU A 1 85 ? 31.745 -2.779 -43.978 1.00 94.62 85 LEU A O 1
ATOM 697 N N . MET A 1 86 ? 30.548 -1.428 -42.632 1.00 93.00 86 MET A N 1
ATOM 698 C CA . MET A 1 86 ? 30.733 -0.207 -43.412 1.00 93.00 86 MET A CA 1
ATOM 699 C C . MET A 1 86 ? 32.217 0.179 -43.496 1.00 93.00 86 MET A C 1
ATOM 701 O O . MET A 1 86 ? 32.737 0.413 -44.584 1.00 93.00 86 MET A O 1
ATOM 705 N N . TYR A 1 87 ? 32.928 0.188 -42.364 1.00 93.38 87 TYR A N 1
ATOM 706 C CA . TYR A 1 87 ? 34.364 0.468 -42.325 1.00 93.38 87 TYR A CA 1
ATOM 707 C C . TYR A 1 87 ? 35.162 -0.547 -43.148 1.00 93.38 87 TYR A C 1
ATOM 709 O O . TYR A 1 87 ? 36.041 -0.164 -43.918 1.00 93.38 87 TYR A O 1
ATOM 717 N N . ARG A 1 88 ? 34.829 -1.841 -43.038 1.00 92.62 88 ARG A N 1
ATOM 718 C CA . ARG A 1 88 ? 35.450 -2.896 -43.846 1.00 92.62 88 ARG A CA 1
ATOM 719 C C . ARG A 1 88 ? 35.226 -2.658 -45.339 1.00 92.62 88 ARG A C 1
ATOM 721 O O . ARG A 1 88 ? 36.174 -2.796 -46.100 1.00 92.62 88 ARG A O 1
ATOM 728 N N . TYR A 1 89 ? 34.008 -2.310 -45.743 1.00 93.31 89 TYR A N 1
ATOM 729 C CA . TYR A 1 89 ? 33.672 -2.025 -47.136 1.00 93.31 89 TYR A CA 1
ATOM 730 C C . TYR A 1 89 ? 34.523 -0.869 -47.689 1.00 93.31 89 TYR A C 1
ATOM 732 O O . TYR A 1 89 ? 35.262 -1.057 -48.651 1.00 93.31 89 TYR A O 1
ATOM 740 N N . TYR A 1 90 ? 34.546 0.278 -47.001 1.00 90.56 90 TYR A N 1
ATOM 741 C CA . TYR A 1 90 ? 35.325 1.441 -47.442 1.00 90.56 90 TYR A CA 1
ATOM 742 C C . TYR A 1 90 ? 36.845 1.233 -47.402 1.00 90.56 90 TYR A C 1
ATOM 744 O O . TYR A 1 90 ? 37.556 1.755 -48.256 1.00 90.56 90 TYR A O 1
ATOM 752 N N . MET A 1 91 ? 37.368 0.473 -46.437 1.00 83.75 91 MET A N 1
ATOM 753 C CA . MET A 1 91 ? 38.808 0.193 -46.344 1.00 83.75 91 MET A CA 1
ATOM 754 C C . MET A 1 91 ? 39.289 -0.845 -47.361 1.00 83.75 91 MET A C 1
ATOM 756 O O . MET A 1 91 ? 40.465 -0.832 -47.721 1.00 83.75 91 MET A O 1
ATOM 760 N N . LEU A 1 92 ? 38.421 -1.763 -47.795 1.00 73.19 92 LEU A N 1
ATOM 761 C CA . LEU A 1 92 ? 38.740 -2.707 -48.867 1.00 73.19 92 LEU A CA 1
ATOM 762 C C . LEU A 1 92 ? 38.686 -2.020 -50.236 1.00 73.19 92 LEU A C 1
ATOM 764 O O . LEU A 1 92 ? 39.621 -2.190 -51.014 1.00 73.19 92 LEU A O 1
ATOM 768 N N . ASP A 1 93 ? 37.671 -1.188 -50.484 1.00 65.31 93 ASP A N 1
ATOM 769 C CA . ASP A 1 93 ? 37.539 -0.443 -51.744 1.00 65.31 93 ASP A CA 1
ATOM 770 C C . ASP A 1 93 ? 38.586 0.679 -51.862 1.00 65.31 93 ASP A C 1
ATOM 772 O O . ASP A 1 93 ? 39.165 0.886 -52.926 1.00 65.31 93 ASP A O 1
ATOM 776 N N . GLY A 1 94 ? 38.930 1.348 -50.755 1.00 62.81 94 GLY A N 1
ATOM 777 C CA . GLY A 1 94 ? 39.958 2.396 -50.726 1.00 62.81 94 GLY A CA 1
ATOM 778 C C . GLY A 1 94 ? 41.401 1.900 -50.890 1.00 62.81 94 GLY A C 1
ATOM 779 O O . GLY A 1 94 ? 42.301 2.716 -51.052 1.00 62.81 94 GLY A O 1
ATOM 780 N N . ARG A 1 95 ? 41.647 0.581 -50.849 1.00 59.53 95 ARG A N 1
ATOM 781 C CA . ARG A 1 95 ? 42.956 -0.019 -51.178 1.00 59.53 95 ARG A CA 1
ATOM 782 C C . ARG A 1 95 ? 43.080 -0.442 -52.646 1.00 59.53 95 ARG A C 1
ATOM 784 O O . ARG A 1 95 ? 44.168 -0.844 -53.047 1.00 59.53 95 ARG A O 1
ATOM 791 N N . ALA A 1 96 ? 41.991 -0.409 -53.417 1.00 55.53 96 ALA A N 1
ATOM 792 C CA . ALA A 1 96 ? 41.935 -0.920 -54.787 1.00 55.53 96 ALA A CA 1
ATOM 793 C C . ALA A 1 96 ? 42.009 0.176 -55.874 1.00 55.53 96 ALA A C 1
ATOM 795 O O . ALA A 1 96 ? 41.801 -0.130 -57.047 1.00 55.53 96 ALA A O 1
ATOM 796 N N . SER A 1 97 ? 42.294 1.435 -55.513 1.00 51.53 97 SER A N 1
ATOM 797 C CA . SER A 1 97 ? 42.504 2.565 -56.440 1.00 51.53 97 SER A CA 1
ATOM 798 C C . SER A 1 97 ? 43.852 3.236 -56.222 1.00 51.53 97 SER A C 1
ATOM 800 O O . SER A 1 97 ? 44.279 3.312 -55.049 1.00 51.53 97 SER A O 1
#

Secondary structure (DSSP, 8-state):
--TT-TT-SHHHHHTTTS--HHHHHHHT--HHHHHHHHHT---PPPHHHHHHHHHHHHHHHHHHHHHHHIIIIIHHHHHHHHHHHHHHHHHHHTT--

InterPro domains:
  IPR001199 Cytochrome b5-like heme/steroid binding domain [PF00173] (4-45)
  IPR001199 Cytochrome b5-like heme/steroid binding domain [PR00363] (5-19)
  IPR001199 Cytochrome b5-like heme/steroid binding domain [PR00363] (20-27)
  IPR001199 Cytochrome b5-like heme/steroid binding domain [PR00363] (33-45)
  IPR001199 Cytochrome b5-like heme/steroid binding domain [PS50255] (1-46)
  IPR001199 Cytochrome b5-like heme/steroid binding domain [SM01117] (1-46)
  IPR036400 Cytochrome b5-like heme/steroid binding domain superfamily [G3DSA:3.10.120.10] (1-49)
  IPR036400 Cytochrome b5-like heme/steroid binding domain superfamily [SSF55856] (4-53)
  IPR050668 Cytochrome b5 [PTHR19359] (4-81)

Solvent-accessible surface area (backbone atoms only — not comparable to full-atom values): 5845 Å² total; per-residue (Å²): 112,52,89,68,39,92,83,45,38,62,65,53,61,74,39,58,98,56,92,47,64,67,70,49,56,76,72,60,68,52,72,66,57,56,55,55,50,61,77,70,65,86,80,79,82,64,65,66,63,59,50,50,53,54,53,49,51,54,53,50,55,50,50,50,52,53,50,50,49,46,62,67,48,51,49,55,53,52,51,51,51,53,51,52,52,51,50,50,52,53,58,55,57,64,69,73,110

Radius of gyration: 30.02 Å; Cα contacts (8 Å, |Δi|>4): 12; chains: 1; bounding box: 63×26×79 Å

Foldseek 3D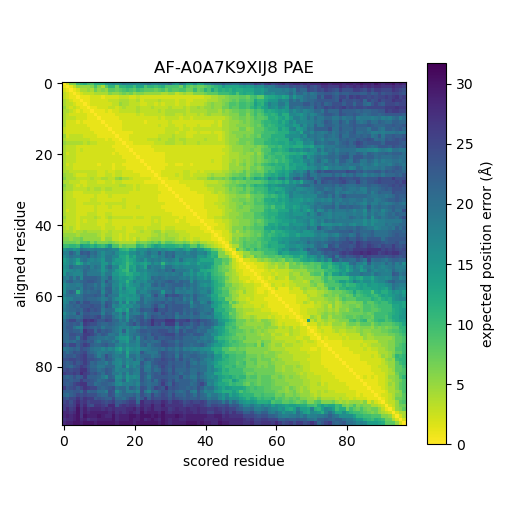i:
DLCPPPVHNVVVVVCPPHDCPCVVVVVPDDPVVVVVVVVVDPDDDDCVVVVVVVVVVVVVVVVVVVVCCCVVPVVVVVVVVVVVVVVVVCVVVVVVD

Organism: NCBI:txid54359

Mean predicted aligned error: 12.21 Å

pLDDT: mean 87.22, std 10.27, range [51.53, 96.38]